Protein AF-V7ENL5-F1 (afdb_monomer_lite)

pLDDT: mean 95.57, std 6.26, range [58.97, 98.56]

Sequence (61 aa):
MPAKSKAQQKAAGAALSAKRGDTAKKDLKGASRDMADRMSEKELEDLAATRRKGLPEKKRD

Structure (mmCIF, N/CA/C/O backbone):
data_AF-V7ENL5-F1
#
_entry.id   AF-V7ENL5-F1
#
loop_
_atom_site.group_PDB
_atom_site.id
_atom_site.type_symbol
_atom_site.label_atom_id
_atom_site.label_alt_id
_atom_site.label_comp_id
_atom_site.label_asym_id
_atom_site.label_entity_id
_atom_site.label_seq_id
_atom_site.pdbx_PDB_ins_code
_atom_site.Cartn_x
_atom_site.Cartn_y
_atom_site.Cartn_z
_atom_site.occupancy
_atom_site.B_iso_or_equiv
_atom_site.auth_seq_id
_atom_site.auth_comp_id
_atom_site.auth_asym_id
_atom_site.auth_atom_id
_atom_site.pdbx_PDB_model_num
ATOM 1 N N . MET A 1 1 ? 11.393 -0.667 3.323 1.00 83.94 1 MET A N 1
ATOM 2 C CA . MET A 1 1 ? 11.952 -1.459 2.183 1.00 83.94 1 MET A CA 1
ATOM 3 C C . MET A 1 1 ? 11.202 -1.108 0.897 1.00 83.94 1 MET A C 1
ATOM 5 O O . MET A 1 1 ? 9.994 -0.938 0.992 1.00 83.94 1 MET A O 1
ATOM 9 N N . PRO A 1 2 ? 11.845 -1.023 -0.287 1.00 93.31 2 PRO A N 1
ATOM 10 C CA . PRO A 1 2 ? 11.163 -0.626 -1.523 1.00 93.31 2 PRO A CA 1
ATOM 11 C C . PRO A 1 2 ? 10.349 -1.763 -2.165 1.00 93.31 2 PRO A C 1
ATOM 13 O O . PRO A 1 2 ? 10.664 -2.947 -2.010 1.00 93.31 2 PRO A O 1
ATOM 16 N N . ALA A 1 3 ? 9.318 -1.406 -2.932 1.00 96.44 3 ALA A N 1
ATOM 17 C CA . ALA A 1 3 ? 8.495 -2.351 -3.681 1.00 96.44 3 ALA A CA 1
ATOM 18 C C . ALA A 1 3 ? 9.267 -2.972 -4.857 1.00 96.44 3 ALA A C 1
ATOM 20 O O . ALA A 1 3 ? 9.988 -2.293 -5.583 1.00 96.44 3 ALA A O 1
ATOM 21 N N . LYS A 1 4 ? 9.061 -4.273 -5.088 1.00 96.00 4 LYS A N 1
ATOM 22 C CA . LYS A 1 4 ? 9.743 -5.046 -6.144 1.00 96.00 4 LYS A CA 1
ATOM 23 C C . LYS A 1 4 ? 8.963 -5.106 -7.460 1.00 96.00 4 LYS A C 1
ATOM 25 O O . LYS A 1 4 ? 9.468 -5.607 -8.459 1.00 96.00 4 LYS A O 1
ATOM 30 N N . SER A 1 5 ? 7.715 -4.640 -7.472 1.00 97.06 5 SER A N 1
ATOM 31 C CA . SER A 1 5 ? 6.871 -4.605 -8.669 1.00 97.06 5 SER A CA 1
ATOM 32 C C . SER A 1 5 ? 5.843 -3.480 -8.603 1.00 97.06 5 SER A C 1
ATOM 34 O O . SER A 1 5 ? 5.459 -3.033 -7.518 1.00 97.06 5 SER A O 1
ATOM 36 N N . LYS A 1 6 ? 5.350 -3.051 -9.769 1.00 97.25 6 LYS A N 1
ATOM 37 C CA . LYS A 1 6 ? 4.273 -2.056 -9.868 1.00 97.25 6 LYS A CA 1
ATOM 38 C C . LYS A 1 6 ? 2.991 -2.543 -9.194 1.00 97.25 6 LYS A C 1
ATOM 40 O O . LYS A 1 6 ? 2.307 -1.740 -8.564 1.00 97.25 6 LYS A O 1
ATOM 45 N N . ALA A 1 7 ? 2.676 -3.837 -9.297 1.00 96.69 7 ALA A N 1
ATOM 46 C CA . ALA A 1 7 ? 1.539 -4.436 -8.603 1.00 96.69 7 ALA A CA 1
ATOM 47 C C . ALA A 1 7 ? 1.665 -4.309 -7.077 1.00 96.69 7 ALA A C 1
ATOM 49 O O . ALA A 1 7 ? 0.718 -3.875 -6.426 1.00 96.69 7 ALA A O 1
ATOM 50 N N . GLN A 1 8 ? 2.843 -4.605 -6.515 1.00 97.06 8 GLN A N 1
ATOM 51 C CA . GLN A 1 8 ? 3.087 -4.477 -5.076 1.00 97.06 8 GLN A CA 1
ATOM 52 C C . GLN A 1 8 ? 2.989 -3.021 -4.603 1.00 97.06 8 GLN A C 1
ATOM 54 O O . GLN A 1 8 ? 2.341 -2.754 -3.599 1.00 97.06 8 GLN A O 1
ATOM 59 N N . GLN A 1 9 ? 3.575 -2.072 -5.340 1.00 98.06 9 GLN A N 1
ATOM 60 C CA . GLN A 1 9 ? 3.489 -0.646 -5.005 1.00 98.06 9 GLN A CA 1
ATOM 61 C C . GLN A 1 9 ? 2.033 -0.142 -5.034 1.00 98.06 9 GLN A C 1
ATOM 63 O O . GLN A 1 9 ? 1.615 0.601 -4.148 1.00 98.06 9 GLN A O 1
ATOM 68 N N . LYS A 1 10 ? 1.238 -0.569 -6.029 1.00 97.81 10 LYS A N 1
ATOM 69 C CA . LYS A 1 10 ? -0.197 -0.243 -6.119 1.00 97.81 10 LYS A CA 1
ATOM 70 C C . LYS A 1 10 ? -0.979 -0.829 -4.943 1.00 97.81 10 LYS A C 1
ATOM 72 O O . LYS A 1 10 ? -1.781 -0.120 -4.342 1.00 97.81 10 LYS A O 1
ATOM 77 N N . ALA A 1 11 ? -0.732 -2.097 -4.613 1.00 97.81 11 ALA A N 1
ATOM 78 C CA . ALA A 1 11 ? -1.374 -2.763 -3.486 1.00 97.81 11 ALA A CA 1
ATOM 79 C C . ALA A 1 11 ? -1.033 -2.079 -2.155 1.00 97.81 11 ALA A C 1
ATOM 81 O O . ALA A 1 11 ? -1.935 -1.849 -1.354 1.00 97.81 11 ALA A O 1
ATOM 82 N N . ALA A 1 12 ? 0.229 -1.677 -1.970 1.00 98.06 12 ALA A N 1
ATOM 83 C CA . ALA A 1 12 ? 0.674 -0.917 -0.807 1.00 98.06 12 ALA A CA 1
ATOM 84 C C . ALA A 1 12 ? -0.064 0.417 -0.668 1.00 98.06 12 ALA A C 1
ATOM 86 O O . ALA A 1 12 ? -0.523 0.741 0.419 1.00 98.06 12 ALA A O 1
ATOM 87 N N . GLY A 1 13 ? -0.235 1.163 -1.767 1.00 98.25 13 GLY A N 1
ATOM 88 C CA . GLY A 1 13 ? -0.973 2.428 -1.747 1.00 98.25 13 GLY A CA 1
ATOM 89 C C . GLY A 1 13 ? -2.439 2.256 -1.339 1.00 98.25 13 GLY A C 1
ATOM 90 O O . GLY A 1 13 ? -2.934 2.998 -0.496 1.00 98.25 13 GLY A O 1
ATOM 91 N N . ALA A 1 14 ? -3.123 1.242 -1.8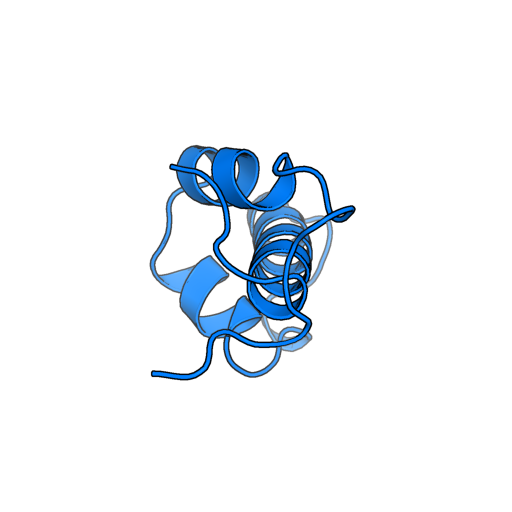77 1.00 98.50 14 ALA A N 1
ATOM 92 C CA . ALA A 1 14 ? -4.504 0.941 -1.489 1.00 98.50 14 ALA A CA 1
ATOM 93 C C . ALA A 1 14 ? -4.609 0.487 -0.021 1.00 98.50 14 ALA A C 1
ATOM 95 O O . ALA A 1 14 ? -5.504 0.915 0.703 1.00 98.50 14 ALA A O 1
ATOM 96 N N . ALA A 1 15 ? -3.669 -0.347 0.430 1.00 98.38 15 ALA A N 1
ATOM 97 C CA . ALA A 1 15 ? -3.588 -0.784 1.818 1.00 98.38 15 ALA A CA 1
ATOM 98 C C . ALA A 1 15 ? -3.330 0.389 2.778 1.00 98.38 15 ALA A C 1
ATOM 100 O O . ALA A 1 15 ? -3.965 0.470 3.826 1.00 98.38 15 ALA A O 1
ATOM 101 N N . LEU A 1 16 ? -2.437 1.314 2.405 1.00 98.56 16 LEU A N 1
ATOM 102 C CA . LEU A 1 16 ? -2.120 2.518 3.173 1.00 98.56 16 LEU A CA 1
ATOM 103 C C . LEU A 1 16 ? -3.348 3.418 3.325 1.00 98.56 16 LEU A C 1
ATOM 105 O O . LEU A 1 16 ? -3.664 3.827 4.438 1.00 98.56 16 LEU A O 1
ATOM 109 N N . SER A 1 17 ? -4.070 3.650 2.224 1.00 98.50 17 SER A N 1
ATOM 110 C CA . SER A 1 17 ? -5.340 4.390 2.212 1.00 98.50 17 SER A CA 1
ATOM 111 C C . SER A 1 17 ? -6.341 3.794 3.205 1.00 98.50 17 SER A C 1
ATOM 113 O O . SER A 1 17 ? -6.923 4.498 4.027 1.00 98.50 17 SER A O 1
ATOM 115 N N . ALA A 1 18 ? -6.483 2.464 3.217 1.00 98.12 18 ALA A N 1
ATOM 116 C CA . ALA A 1 18 ? -7.369 1.813 4.176 1.00 98.12 18 ALA A CA 1
ATOM 117 C C . ALA A 1 18 ? -6.870 1.879 5.620 1.00 98.12 18 ALA A C 1
ATOM 119 O O . ALA A 1 18 ? -7.676 1.923 6.547 1.00 98.12 18 ALA A O 1
ATOM 120 N N . LYS A 1 19 ? -5.551 1.891 5.830 1.00 96.75 19 LYS A N 1
ATOM 121 C CA . LYS A 1 19 ? -4.974 1.987 7.170 1.00 96.75 19 LYS A CA 1
ATOM 122 C C . LYS A 1 19 ? -5.134 3.378 7.785 1.00 96.75 19 LYS A C 1
ATOM 124 O O . LYS A 1 19 ? -5.301 3.473 8.996 1.00 96.75 19 LYS A O 1
ATOM 129 N N . ARG A 1 20 ? -5.157 4.416 6.946 1.00 97.62 20 ARG A N 1
ATOM 130 C CA . ARG A 1 20 ? -5.455 5.808 7.324 1.00 97.62 20 ARG A CA 1
ATOM 131 C C . ARG A 1 20 ? -6.948 6.097 7.488 1.00 97.62 20 ARG A C 1
ATOM 133 O O . ARG A 1 20 ? -7.308 7.134 8.026 1.00 97.62 20 ARG A O 1
ATOM 140 N N . GLY A 1 21 ? -7.809 5.165 7.077 1.00 96.88 21 GLY A N 1
ATOM 141 C CA . GLY A 1 21 ? -9.264 5.300 7.171 1.00 96.88 21 GLY A CA 1
ATOM 142 C C . GLY A 1 21 ? -9.925 5.93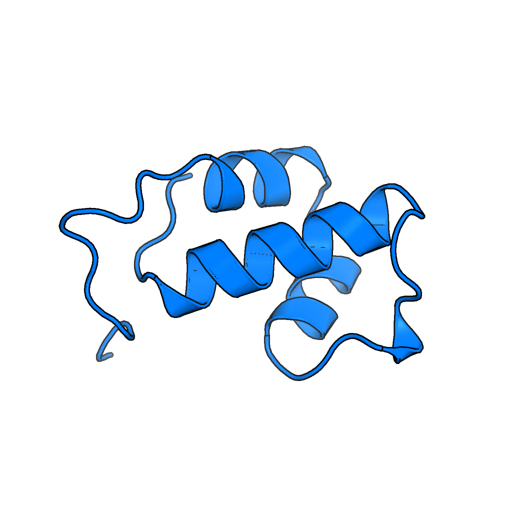7 5.946 1.00 96.88 21 GLY A C 1
ATOM 143 O O . GLY A 1 21 ? -11.147 6.040 5.917 1.00 96.88 21 GLY A O 1
ATOM 144 N N . ASP A 1 22 ? -9.157 6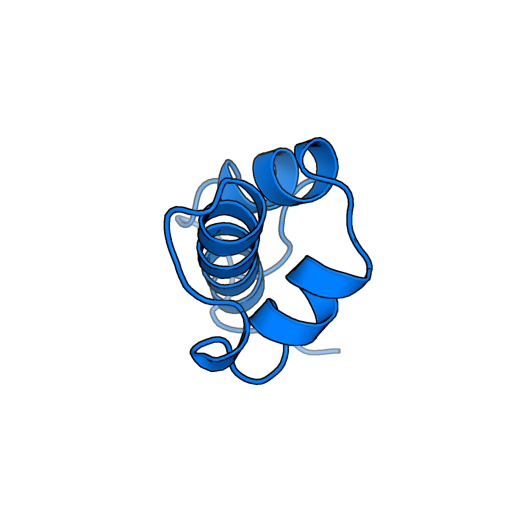.283 4.910 1.00 97.19 22 ASP A N 1
ATOM 145 C CA . ASP A 1 22 ? -9.658 6.902 3.672 1.00 97.19 22 ASP A CA 1
ATOM 146 C C . ASP A 1 22 ? -10.375 5.898 2.750 1.00 97.19 22 ASP A C 1
ATOM 148 O O . ASP A 1 22 ? -11.083 6.260 1.811 1.00 97.19 22 ASP A O 1
ATO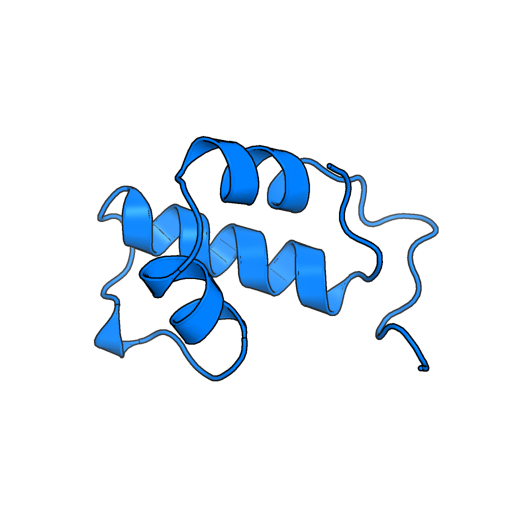M 152 N N . THR A 1 23 ? -10.170 4.598 2.967 1.00 97.00 23 THR A N 1
ATOM 153 C CA . THR A 1 23 ? -10.794 3.523 2.183 1.00 97.00 23 THR A CA 1
ATOM 154 C C . THR A 1 23 ? -11.267 2.411 3.106 1.00 97.00 23 THR A C 1
ATOM 156 O O . THR A 1 23 ? -10.549 1.996 4.014 1.00 97.00 23 THR A O 1
ATOM 159 N N . ALA A 1 24 ? -12.468 1.873 2.890 1.00 97.38 24 ALA A N 1
ATOM 160 C CA . ALA A 1 24 ? -12.941 0.793 3.743 1.00 97.38 24 ALA A CA 1
ATOM 161 C C . ALA A 1 24 ? -12.149 -0.496 3.464 1.00 97.38 24 ALA A C 1
ATOM 163 O O . ALA A 1 24 ? -12.015 -0.929 2.320 1.00 97.38 24 ALA A O 1
ATOM 164 N N . LYS A 1 25 ? -11.677 -1.175 4.521 1.00 95.00 25 LYS A N 1
ATOM 165 C CA . LYS A 1 25 ? -10.939 -2.449 4.395 1.00 95.00 25 LYS A CA 1
ATOM 166 C C . LYS A 1 25 ? -11.686 -3.513 3.580 1.00 95.00 25 LYS A C 1
ATOM 168 O O . LYS A 1 25 ? -11.054 -4.318 2.902 1.00 95.00 25 LYS A O 1
ATOM 173 N N . LYS A 1 26 ? -13.023 -3.512 3.628 1.00 96.38 26 LYS A N 1
ATOM 174 C CA . LYS A 1 26 ? -13.883 -4.435 2.865 1.00 96.38 26 LYS A CA 1
ATOM 175 C C . LYS A 1 26 ? -13.789 -4.252 1.344 1.00 96.38 26 LYS A C 1
ATOM 177 O O . LYS A 1 26 ? -14.076 -5.197 0.616 1.00 96.38 26 LYS A O 1
ATOM 182 N N . ASP A 1 27 ? -13.362 -3.077 0.884 1.00 96.94 27 ASP A N 1
ATOM 183 C CA . ASP A 1 27 ? -13.231 -2.755 -0.540 1.00 96.94 27 ASP A CA 1
ATOM 184 C C . ASP A 1 27 ? -11.870 -3.200 -1.104 1.00 96.94 27 ASP A C 1
ATOM 186 O O . ASP A 1 27 ? -11.676 -3.264 -2.321 1.00 96.94 27 ASP A O 1
ATOM 190 N N . LEU A 1 28 ? -10.924 -3.560 -0.226 1.00 97.81 28 LEU A N 1
ATOM 191 C CA . LEU A 1 28 ? -9.631 -4.111 -0.613 1.00 97.81 28 LEU A CA 1
ATOM 192 C C . LEU A 1 28 ? -9.748 -5.565 -1.079 1.00 97.81 28 LEU A C 1
ATOM 194 O O . LEU A 1 28 ? -10.547 -6.355 -0.570 1.00 97.81 28 LEU A O 1
ATOM 198 N N . LYS A 1 29 ? -8.895 -5.944 -2.037 1.00 95.50 29 LYS A N 1
ATOM 199 C CA . LYS A 1 29 ? -8.889 -7.277 -2.651 1.00 95.50 29 LYS A CA 1
ATOM 200 C C . LYS A 1 29 ? -7.467 -7.805 -2.815 1.00 95.50 29 LYS A C 1
ATOM 202 O O . LYS A 1 29 ? -6.556 -7.060 -3.174 1.00 95.50 29 LYS A O 1
ATOM 207 N N . GLY A 1 30 ? -7.305 -9.112 -2.610 1.00 96.12 30 GLY A N 1
ATOM 208 C CA . GLY A 1 30 ? -6.021 -9.800 -2.749 1.00 96.12 30 GLY A CA 1
ATOM 209 C C . GLY A 1 30 ? -4.932 -9.157 -1.890 1.00 96.12 30 GLY A C 1
ATOM 210 O O . GLY A 1 30 ? -5.169 -8.822 -0.731 1.00 96.12 30 GLY A O 1
ATOM 211 N N . ALA A 1 31 ? -3.765 -8.916 -2.493 1.00 96.56 31 ALA A N 1
ATOM 212 C CA . ALA A 1 31 ? -2.579 -8.429 -1.793 1.00 96.56 31 ALA A CA 1
ATOM 213 C C . ALA A 1 31 ? -2.808 -7.142 -0.984 1.00 96.56 31 ALA A C 1
ATOM 215 O O . ALA A 1 31 ? -2.242 -7.015 0.093 1.00 96.56 31 ALA A O 1
ATOM 216 N N . SER A 1 32 ? -3.634 -6.192 -1.446 1.00 97.69 32 SER A N 1
ATOM 217 C CA . SER A 1 32 ? -3.852 -4.955 -0.679 1.00 97.69 32 SER A CA 1
ATOM 218 C C . SER A 1 32 ? -4.566 -5.215 0.646 1.00 97.69 32 SER A C 1
ATOM 220 O O . SER A 1 32 ? -4.259 -4.561 1.638 1.00 97.69 32 SER A O 1
ATOM 222 N N . ARG A 1 33 ? -5.471 -6.198 0.691 1.00 98.06 33 ARG A N 1
ATOM 223 C CA . ARG A 1 33 ? -6.163 -6.589 1.921 1.00 98.06 33 ARG A CA 1
ATOM 224 C C . ARG A 1 33 ? -5.196 -7.241 2.905 1.00 98.06 33 ARG A C 1
ATOM 226 O O . ARG A 1 33 ? -5.087 -6.777 4.035 1.00 98.06 33 ARG A O 1
ATOM 233 N N . ASP A 1 34 ? -4.428 -8.227 2.442 1.00 97.88 34 ASP A N 1
ATOM 234 C CA . ASP A 1 34 ? -3.431 -8.911 3.276 1.00 97.88 34 ASP A CA 1
ATOM 235 C C . ASP A 1 34 ? -2.382 -7.933 3.822 1.00 97.88 34 ASP A C 1
ATOM 237 O O . ASP A 1 34 ? -1.992 -8.003 4.987 1.00 97.88 34 ASP A O 1
ATOM 241 N N . MET A 1 35 ? -1.951 -6.980 2.992 1.00 97.81 35 MET A N 1
ATOM 242 C CA . MET A 1 35 ? -1.014 -5.931 3.384 1.00 97.81 35 MET A CA 1
ATOM 243 C C . MET A 1 35 ? -1.610 -4.987 4.436 1.00 97.81 35 MET A C 1
ATOM 245 O O . MET A 1 35 ? -0.927 -4.666 5.404 1.00 97.81 35 MET A O 1
ATOM 249 N N . ALA A 1 36 ? -2.874 -4.572 4.297 1.00 97.94 36 ALA A N 1
ATOM 250 C CA . ALA A 1 36 ? -3.540 -3.706 5.276 1.00 97.94 36 ALA A CA 1
ATOM 251 C C . ALA A 1 36 ? -3.723 -4.380 6.648 1.00 97.94 36 ALA A C 1
ATOM 253 O O . ALA A 1 36 ? -3.789 -3.695 7.674 1.00 97.94 36 ALA A O 1
ATOM 254 N N . ASP A 1 37 ? -3.820 -5.709 6.665 1.00 97.06 37 ASP A N 1
ATOM 255 C CA . ASP A 1 37 ? -3.989 -6.491 7.888 1.00 97.06 37 ASP A CA 1
ATOM 256 C C . ASP A 1 37 ? -2.655 -6.848 8.555 1.00 97.06 37 ASP A C 1
ATOM 258 O O . ASP A 1 37 ? -2.586 -6.889 9.781 1.00 97.06 37 ASP A O 1
ATOM 262 N N . ARG A 1 38 ? -1.588 -7.076 7.776 1.00 97.31 38 ARG A N 1
ATOM 263 C CA . ARG A 1 38 ? -0.310 -7.601 8.294 1.00 97.31 38 ARG A CA 1
ATOM 264 C C . ARG A 1 38 ? 0.825 -6.586 8.389 1.00 97.31 38 ARG A C 1
ATOM 266 O O . ARG A 1 38 ? 1.777 -6.842 9.116 1.00 97.31 38 ARG A O 1
ATOM 273 N N . MET A 1 39 ? 0.766 -5.472 7.662 1.00 97.38 39 MET A N 1
ATOM 274 C CA . MET A 1 39 ? 1.865 -4.498 7.605 1.00 97.38 39 MET A CA 1
ATOM 275 C C . MET A 1 39 ? 1.542 -3.239 8.398 1.00 97.38 39 MET A C 1
ATOM 277 O O . MET A 1 39 ? 0.386 -2.821 8.475 1.00 97.38 39 MET A O 1
ATOM 281 N N . SER A 1 40 ? 2.558 -2.605 8.982 1.00 97.94 40 SER A N 1
ATOM 282 C CA . SER A 1 40 ? 2.464 -1.292 9.633 1.00 97.94 40 SER A CA 1
ATOM 283 C C . SER A 1 40 ? 2.208 -0.163 8.622 1.00 97.94 40 SER A C 1
ATOM 285 O O . SER A 1 40 ? 2.444 -0.322 7.428 1.00 97.94 40 SER A O 1
ATOM 287 N N . GLU A 1 41 ? 1.723 0.996 9.086 1.00 97.81 41 GLU A N 1
ATOM 288 C CA . GLU A 1 41 ? 1.519 2.152 8.193 1.00 97.81 41 GLU A CA 1
ATOM 289 C C . GLU A 1 41 ? 2.829 2.565 7.509 1.00 97.81 41 GLU A C 1
ATOM 291 O O . GLU A 1 41 ? 2.870 2.735 6.294 1.00 97.81 41 GLU A O 1
ATOM 296 N N . LYS A 1 42 ? 3.916 2.613 8.284 1.00 97.75 42 LYS A N 1
ATOM 297 C CA . LYS A 1 42 ? 5.252 2.966 7.802 1.00 97.75 42 LYS A CA 1
ATOM 298 C C . LYS A 1 42 ? 5.774 1.999 6.737 1.00 97.75 42 LYS A C 1
ATOM 300 O O . LYS A 1 42 ? 6.342 2.425 5.739 1.00 97.75 42 LYS A O 1
ATOM 305 N N . GLU A 1 43 ? 5.569 0.694 6.907 1.00 97.94 43 GLU A N 1
ATOM 306 C CA . GLU A 1 43 ? 5.985 -0.276 5.887 1.00 97.94 43 GLU A CA 1
ATOM 307 C C . GLU A 1 43 ? 5.171 -0.144 4.591 1.00 97.94 43 GLU A C 1
ATOM 309 O O . GLU A 1 43 ? 5.713 -0.326 3.498 1.00 97.94 43 GLU A O 1
ATOM 314 N N . LEU A 1 44 ? 3.877 0.175 4.694 1.00 98.38 44 LEU A N 1
ATOM 315 C CA . LEU A 1 44 ? 3.030 0.440 3.530 1.00 98.38 44 LEU A CA 1
ATOM 316 C C . LEU A 1 44 ? 3.445 1.728 2.818 1.00 98.38 44 LEU A C 1
ATOM 318 O O . LEU A 1 44 ? 3.471 1.755 1.589 1.00 98.38 44 LEU A O 1
ATOM 322 N N . GLU A 1 45 ? 3.806 2.764 3.574 1.00 98.19 45 GLU A N 1
ATOM 323 C CA . GLU A 1 45 ? 4.328 4.026 3.056 1.00 98.19 45 GLU A CA 1
ATOM 324 C C . GLU A 1 45 ? 5.636 3.828 2.287 1.00 98.19 45 GLU A C 1
ATOM 326 O O . GLU A 1 45 ? 5.722 4.245 1.135 1.00 98.19 45 GLU A O 1
ATOM 331 N N . ASP A 1 46 ? 6.605 3.105 2.850 1.00 98.00 46 ASP A N 1
ATOM 332 C CA . ASP A 1 46 ? 7.866 2.771 2.173 1.00 98.00 46 ASP A CA 1
ATOM 333 C C . ASP A 1 46 ? 7.634 2.082 0.815 1.00 98.00 46 ASP A C 1
ATOM 335 O O . ASP A 1 46 ? 8.253 2.407 -0.208 1.00 98.00 46 ASP A O 1
ATOM 339 N N . LEU A 1 47 ? 6.722 1.106 0.791 1.00 97.56 47 LEU A N 1
ATOM 340 C CA . LEU A 1 47 ? 6.380 0.375 -0.424 1.00 97.56 47 LEU A CA 1
ATOM 341 C C . LEU A 1 47 ? 5.644 1.273 -1.424 1.00 97.56 47 LEU A C 1
ATOM 343 O O . LEU A 1 47 ? 5.965 1.247 -2.614 1.00 97.56 47 LEU A O 1
ATOM 347 N N . ALA A 1 48 ? 4.687 2.079 -0.961 1.00 97.50 48 ALA A N 1
ATOM 348 C CA . ALA A 1 48 ? 3.908 2.995 -1.788 1.00 97.50 48 ALA A CA 1
ATOM 349 C C . ALA A 1 48 ? 4.758 4.154 -2.342 1.00 97.50 48 ALA A C 1
ATOM 351 O O . ALA 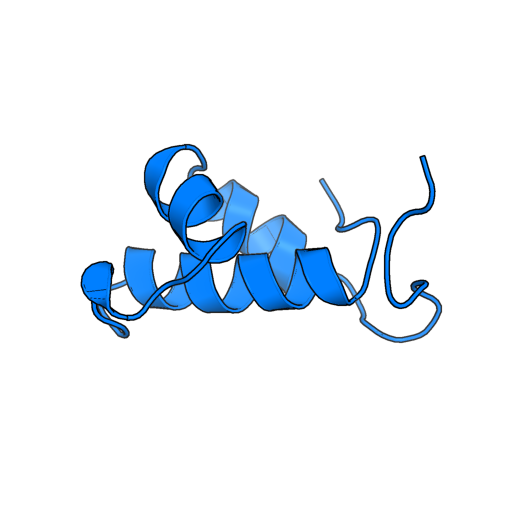A 1 48 ? 4.532 4.585 -3.473 1.00 97.50 48 ALA A O 1
ATOM 352 N N . ALA A 1 49 ? 5.773 4.614 -1.612 1.00 97.75 49 ALA A N 1
ATOM 353 C CA . ALA A 1 49 ? 6.682 5.682 -2.027 1.00 97.75 49 ALA A CA 1
ATOM 354 C C . ALA A 1 49 ? 7.678 5.246 -3.117 1.00 97.75 49 ALA A C 1
ATOM 356 O O . ALA A 1 49 ? 8.346 6.076 -3.739 1.00 97.75 49 ALA A O 1
ATOM 357 N N . THR A 1 50 ? 7.783 3.943 -3.390 1.00 96.75 50 THR A N 1
ATOM 358 C CA . THR A 1 50 ? 8.703 3.429 -4.407 1.00 96.75 50 THR A CA 1
ATOM 359 C C . THR A 1 50 ? 8.315 3.931 -5.803 1.00 96.75 50 THR A C 1
ATOM 361 O O . THR A 1 50 ? 7.166 3.816 -6.238 1.00 96.75 50 THR A O 1
ATOM 364 N N . ARG A 1 51 ? 9.288 4.462 -6.556 1.00 96.31 51 ARG A N 1
ATOM 365 C CA . ARG A 1 51 ? 9.058 4.943 -7.928 1.00 96.31 51 ARG A CA 1
ATOM 366 C C . ARG A 1 51 ? 8.558 3.806 -8.825 1.00 96.31 51 ARG A C 1
ATOM 368 O O . ARG A 1 51 ? 9.198 2.770 -8.951 1.00 96.31 51 ARG A O 1
ATOM 375 N N . ARG A 1 52 ? 7.438 4.034 -9.522 1.00 94.69 52 ARG A N 1
ATOM 376 C CA . ARG A 1 52 ? 6.842 3.057 -10.458 1.00 94.69 52 ARG A CA 1
ATOM 377 C C . ARG A 1 52 ? 7.671 2.823 -11.723 1.00 94.69 52 ARG A C 1
ATOM 379 O O . ARG A 1 52 ? 7.567 1.761 -12.337 1.00 94.69 52 ARG A O 1
ATOM 386 N N . LYS A 1 53 ? 8.432 3.829 -12.167 1.00 94.88 53 LYS A N 1
ATOM 387 C CA . LYS A 1 53 ? 9.245 3.747 -13.388 1.00 94.88 53 LYS A CA 1
ATOM 388 C C . LYS A 1 53 ? 10.408 2.779 -13.160 1.00 94.88 53 LYS A C 1
ATOM 390 O O . LYS A 1 53 ? 11.104 2.896 -12.161 1.00 94.88 53 LYS A O 1
ATOM 395 N N . GLY A 1 54 ? 10.611 1.851 -14.094 1.00 94.25 54 GLY A N 1
ATOM 396 C CA . GLY A 1 54 ? 11.674 0.842 -14.017 1.00 94.25 54 GLY A CA 1
ATOM 397 C C . GLY A 1 54 ? 11.308 -0.426 -13.240 1.00 94.25 54 GLY A C 1
ATOM 398 O O . GLY A 1 54 ? 12.055 -1.394 -13.300 1.00 94.25 54 GLY A O 1
ATOM 399 N N . LEU A 1 55 ? 10.150 -0.468 -12.569 1.00 95.69 55 LEU A N 1
ATOM 400 C CA . LEU A 1 55 ? 9.662 -1.696 -11.940 1.00 95.69 55 LEU A CA 1
ATOM 401 C C . LEU A 1 55 ? 8.956 -2.607 -12.959 1.00 95.69 55 LEU A C 1
ATOM 403 O O . LEU A 1 55 ? 8.221 -2.106 -13.819 1.00 95.69 55 LEU A O 1
ATOM 407 N N . PRO A 1 56 ? 9.095 -3.938 -12.842 1.00 96.88 56 PRO A N 1
ATOM 408 C CA . PRO A 1 56 ? 8.275 -4.869 -13.608 1.00 96.88 56 PRO A CA 1
ATOM 409 C C . PRO A 1 56 ? 6.803 -4.780 -13.171 1.00 96.88 56 PRO A C 1
ATOM 411 O O . PRO A 1 56 ? 6.497 -4.385 -12.042 1.00 96.88 56 PRO A O 1
ATOM 414 N N . GLU A 1 57 ? 5.872 -5.173 -14.047 1.00 95.69 57 GLU A N 1
ATOM 415 C CA . GLU A 1 57 ? 4.435 -5.194 -13.714 1.00 95.69 57 GLU A CA 1
ATOM 416 C C . GLU A 1 57 ? 4.144 -6.109 -12.519 1.00 95.69 57 GLU A C 1
ATOM 418 O O . GLU A 1 57 ? 3.479 -5.708 -11.562 1.00 95.69 57 GLU A O 1
ATOM 423 N N . LYS A 1 58 ? 4.709 -7.317 -12.544 1.00 93.19 58 LYS A N 1
ATOM 424 C CA . LYS A 1 58 ? 4.651 -8.310 -11.469 1.00 93.19 58 LYS A CA 1
ATOM 425 C C . LYS A 1 58 ? 6.055 -8.852 -11.236 1.00 93.19 58 LYS A C 1
ATOM 427 O O . LYS A 1 58 ? 6.819 -8.996 -12.192 1.00 93.19 58 LYS A O 1
ATOM 432 N N . LYS A 1 59 ? 6.390 -9.160 -9.983 1.00 83.44 59 LYS A N 1
ATOM 433 C CA . LYS A 1 59 ? 7.589 -9.947 -9.692 1.00 83.44 59 LYS A CA 1
ATOM 434 C C . LYS A 1 59 ? 7.325 -11.356 -10.228 1.00 83.44 59 LYS A C 1
ATOM 436 O O . LYS A 1 59 ? 6.305 -11.942 -9.883 1.00 83.44 59 LYS A O 1
ATOM 441 N N . ARG A 1 60 ? 8.184 -11.840 -11.123 1.00 71.88 60 ARG A N 1
ATOM 442 C CA . ARG A 1 60 ? 8.270 -13.276 -11.399 1.00 71.88 60 ARG A CA 1
ATOM 443 C C . ARG A 1 60 ? 9.068 -13.867 -10.241 1.00 71.88 60 ARG A C 1
ATOM 445 O O . ARG A 1 60 ? 10.063 -13.258 -9.838 1.00 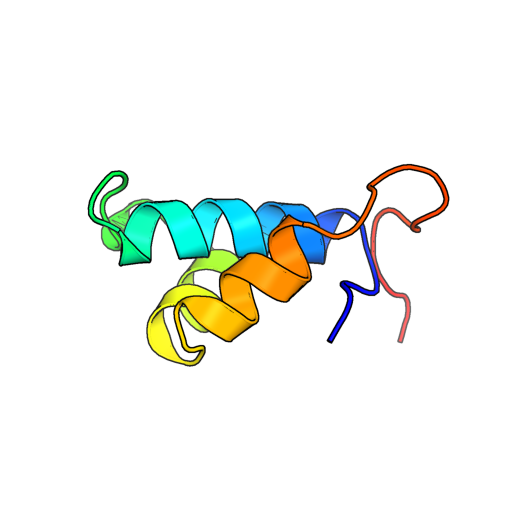71.88 60 ARG A O 1
ATOM 452 N N . ASP A 1 61 ? 8.542 -14.918 -9.633 1.00 58.97 61 ASP A N 1
ATOM 453 C CA . ASP A 1 61 ? 9.297 -15.696 -8.655 1.00 58.97 61 ASP A CA 1
ATOM 454 C C . ASP A 1 61 ? 10.395 -16.502 -9.346 1.00 58.97 61 ASP A C 1
ATOM 456 O O . ASP A 1 61 ? 10.192 -16.872 -10.528 1.00 58.97 61 ASP A O 1
#

Radius of gyration: 10.81 Å; chains: 1; bounding box: 26×23×24 Å

Foldseek 3Di:
DEAQALVQLVLLVLLLCCLVVVDPLVVRDDSNNVCNVPDDNVVSCRHNVHDNPPHHHDDDD

Secondary structure (DSSP, 8-state):
---SSHHHHHHHHHHHHHHHTSS-GGG--THHHHHHHHS-HHHHHHHHTS-STT--SS---